Protein AF-A0A357R6I9-F1 (afdb_monomer_lite)

Foldseek 3Di:
DPPDDFDDQDDDDDPAREAEDEDDADDDDDDPDDPPDDCVVVVVVVRVVCLVVCLVPVCVVVVAARLDPDPVPVCVVPDPRSSVVNVCCNVRYDYDPDPDPVSVVLVVVLVVQLVVLVVCVVVVNDDPVRSVVSNVVSD

Secondary structure (DSSP, 8-state):
--------PPP-SSS---EEE------PPPPSS--SS-THHHHHHHHHHHHHHHHHHHHHHTT---SS---GGGGGGS-HHHHHHHHHHHHHEEEPS-SSHHHHHHHHHHHHHHHHHHHHHHTTSS-HHHHHHHHHHH-

Structure (mmCIF, N/CA/C/O backbone):
data_AF-A0A357R6I9-F1
#
_entry.id   AF-A0A357R6I9-F1
#
loop_
_atom_site.group_PDB
_atom_site.id
_atom_site.type_symbol
_atom_site.label_atom_id
_atom_site.label_alt_id
_atom_site.label_comp_id
_atom_site.label_asym_id
_atom_site.label_entity_id
_atom_site.label_seq_id
_atom_site.pdbx_PDB_ins_code
_atom_site.Cartn_x
_atom_site.Cartn_y
_atom_site.Cartn_z
_atom_site.occupancy
_atom_site.B_iso_or_equiv
_atom_site.auth_seq_id
_atom_site.auth_comp_id
_atom_site.auth_asym_id
_atom_site.auth_atom_id
_atom_site.pdbx_PDB_model_num
ATOM 1 N N . PRO A 1 1 ? -33.041 10.522 -3.520 1.00 44.44 1 PRO A N 1
ATOM 2 C CA . PRO A 1 1 ? -31.810 11.027 -2.878 1.00 44.44 1 PRO A CA 1
ATOM 3 C C . PRO A 1 1 ? -30.744 9.952 -3.030 1.00 44.44 1 PRO A C 1
ATOM 5 O O . PRO A 1 1 ? -30.837 8.919 -2.381 1.00 44.44 1 PRO A O 1
ATOM 8 N N . ASP A 1 2 ? -29.844 10.136 -3.990 1.00 46.50 2 ASP A N 1
ATOM 9 C CA . ASP A 1 2 ? -28.724 9.217 -4.152 1.00 46.50 2 ASP A CA 1
ATOM 10 C C . ASP A 1 2 ? -27.799 9.429 -2.953 1.00 46.50 2 ASP A C 1
ATOM 12 O O . ASP A 1 2 ? -27.292 10.532 -2.750 1.00 46.50 2 ASP A O 1
ATOM 16 N N . ASP A 1 3 ? -27.674 8.410 -2.105 1.00 53.31 3 ASP A N 1
ATOM 17 C CA . ASP A 1 3 ? -26.785 8.441 -0.948 1.00 53.31 3 ASP A CA 1
ATOM 18 C C . ASP A 1 3 ? -25.344 8.616 -1.449 1.00 53.31 3 ASP A C 1
ATOM 20 O O . ASP A 1 3 ? -24.741 7.710 -2.029 1.00 53.31 3 ASP A O 1
ATOM 24 N N . GLU A 1 4 ? -24.797 9.817 -1.274 1.00 71.56 4 GLU A N 1
ATOM 25 C CA . GLU A 1 4 ? -23.443 10.145 -1.703 1.00 71.56 4 GLU A CA 1
ATOM 26 C C . GLU A 1 4 ? -22.442 9.524 -0.715 1.00 71.56 4 GLU A C 1
ATOM 28 O O . GLU A 1 4 ? -22.325 9.937 0.439 1.00 71.56 4 GLU A O 1
ATOM 33 N N . VAL A 1 5 ? -21.730 8.480 -1.152 1.00 71.19 5 VAL A N 1
ATOM 34 C CA . VAL A 1 5 ? -20.682 7.837 -0.348 1.00 71.19 5 VAL A CA 1
ATOM 35 C C . VAL A 1 5 ? -19.440 8.725 -0.350 1.00 71.19 5 VAL A C 1
ATOM 37 O O . VAL A 1 5 ? -18.801 8.919 -1.384 1.00 71.19 5 VAL A O 1
ATOM 40 N N . VAL A 1 6 ? -19.071 9.233 0.826 1.00 72.88 6 VAL A N 1
ATOM 41 C CA . VAL A 1 6 ? -17.850 10.020 1.038 1.00 72.88 6 VAL A CA 1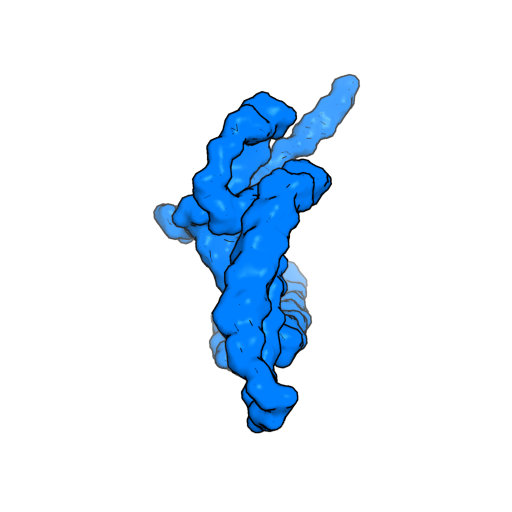
ATOM 42 C C . VAL A 1 6 ? -16.788 9.134 1.678 1.00 72.88 6 VAL A C 1
ATOM 44 O O . VAL A 1 6 ? -17.023 8.547 2.735 1.00 72.88 6 VAL A O 1
ATOM 47 N N . LEU A 1 7 ? -15.601 9.055 1.070 1.00 71.56 7 LEU A N 1
ATOM 48 C CA . LEU A 1 7 ? -14.445 8.440 1.720 1.00 71.56 7 LEU A CA 1
ATOM 49 C C . LEU A 1 7 ? -13.699 9.501 2.524 1.00 71.56 7 LEU A C 1
ATOM 51 O O . LEU A 1 7 ? -13.289 10.533 1.993 1.00 71.56 7 LEU A O 1
ATOM 55 N N . LEU A 1 8 ? -13.525 9.228 3.812 1.00 72.75 8 LEU A N 1
ATOM 56 C CA . LEU A 1 8 ? -12.732 10.042 4.721 1.00 72.75 8 LEU A CA 1
ATOM 57 C C . LEU A 1 8 ? -11.402 9.335 5.007 1.00 72.75 8 LEU A C 1
ATOM 59 O O . LEU A 1 8 ? -11.361 8.100 5.017 1.00 72.75 8 LEU A O 1
ATOM 63 N N . PRO A 1 9 ? -10.316 10.086 5.252 1.00 69.19 9 PRO A N 1
ATOM 64 C CA . PRO A 1 9 ? -9.060 9.493 5.689 1.00 69.19 9 PRO A CA 1
ATOM 65 C C . PRO A 1 9 ? -9.254 8.735 7.009 1.00 69.19 9 PRO A C 1
ATOM 67 O O . PRO A 1 9 ? -10.112 9.083 7.826 1.00 69.19 9 PRO A O 1
ATOM 70 N N . LEU A 1 10 ? -8.444 7.693 7.221 1.00 71.44 10 LEU A N 1
ATOM 71 C CA . LEU A 1 10 ? -8.491 6.906 8.452 1.00 71.44 10 LEU A CA 1
ATOM 72 C C . LEU A 1 10 ? -8.224 7.814 9.665 1.00 71.44 10 LEU A C 1
ATOM 74 O O . LEU A 1 10 ? -7.255 8.579 9.650 1.00 71.44 10 LEU A O 1
ATOM 78 N N . PRO A 1 11 ? -9.048 7.739 10.725 1.00 74.06 11 PRO A N 1
ATOM 79 C CA . PRO A 1 11 ? -8.802 8.514 11.929 1.00 74.06 11 PRO A CA 1
ATOM 80 C C . PRO A 1 11 ? -7.481 8.069 12.569 1.00 74.06 11 PRO A C 1
ATOM 82 O O . PRO A 1 11 ? -7.221 6.875 12.715 1.00 74.06 11 PRO A O 1
ATOM 85 N N . SER A 1 12 ? -6.650 9.032 12.970 1.00 69.81 12 SER A N 1
ATOM 86 C CA . SER A 1 12 ? -5.388 8.782 13.669 1.00 69.81 12 SER A CA 1
ATOM 87 C C . SER A 1 12 ? -5.460 9.251 15.118 1.00 69.81 12 SER A C 1
ATOM 89 O O . SER A 1 12 ? -6.121 10.239 15.443 1.00 69.81 12 SER A O 1
ATOM 91 N N . VAL A 1 13 ? -4.734 8.564 15.997 1.00 71.56 13 VAL A N 1
ATOM 92 C CA . VAL A 1 13 ? -4.486 9.037 17.362 1.00 71.56 13 VAL A CA 1
ATOM 93 C C . VAL A 1 13 ? -3.190 9.850 17.344 1.00 71.56 13 VAL A C 1
ATOM 95 O O . VAL A 1 13 ? -2.115 9.301 17.121 1.00 71.56 13 VAL A O 1
ATOM 98 N N . GLY A 1 14 ? -3.292 11.162 17.564 1.00 67.12 14 GLY A N 1
ATOM 99 C CA . GLY A 1 14 ? -2.150 12.085 17.550 1.00 67.12 14 GLY A CA 1
ATOM 100 C C . GLY A 1 14 ? -1.893 12.764 16.192 1.00 67.12 14 GLY A C 1
ATOM 101 O O . GLY A 1 14 ? -2.670 12.589 15.250 1.00 67.12 14 GLY A O 1
ATOM 102 N N . PRO A 1 15 ? -0.821 13.577 16.090 1.00 61.97 15 PRO A N 1
ATOM 103 C CA . PRO A 1 15 ? -0.554 14.430 14.927 1.00 61.97 15 PRO A CA 1
ATOM 104 C C . PRO A 1 15 ? -0.078 13.659 13.687 1.00 61.97 15 PRO A C 1
ATOM 106 O O . PRO A 1 15 ? -0.140 14.188 12.581 1.00 61.97 15 PRO A O 1
ATOM 109 N N . SER A 1 16 ? 0.391 12.421 13.857 1.00 62.09 16 SER A N 1
ATOM 110 C CA . SER A 1 16 ? 0.885 11.589 12.762 1.00 62.09 16 SER A CA 1
ATOM 111 C C . SER A 1 16 ? -0.262 10.811 12.122 1.00 62.09 16 SER A C 1
ATOM 113 O O . SER A 1 16 ? -0.823 9.901 12.737 1.00 62.09 16 SER A O 1
ATOM 115 N N . ARG A 1 17 ? -0.596 11.150 10.875 1.00 66.38 17 ARG A N 1
ATOM 116 C CA . ARG A 1 17 ? -1.502 10.366 10.030 1.00 66.38 17 ARG A CA 1
ATOM 117 C C . ARG A 1 17 ? -0.675 9.411 9.182 1.00 66.38 17 ARG A C 1
ATOM 119 O O . ARG A 1 17 ? 0.177 9.841 8.415 1.00 66.38 17 ARG A O 1
ATOM 126 N N . TYR A 1 18 ? -0.917 8.115 9.342 1.00 68.56 18 TYR A N 1
ATOM 127 C CA . TYR A 1 18 ? -0.335 7.093 8.481 1.00 68.56 18 TYR A CA 1
ATOM 128 C C . TYR A 1 18 ? -1.380 6.675 7.457 1.00 68.56 18 TYR A C 1
ATOM 130 O O . TYR A 1 18 ? -2.405 6.097 7.818 1.00 68.56 18 TYR A O 1
ATOM 138 N N . LEU A 1 19 ? -1.116 6.964 6.185 1.00 75.50 19 LEU A N 1
ATOM 139 C CA . LEU A 1 19 ? -1.942 6.500 5.079 1.00 75.50 19 LEU A CA 1
ATOM 140 C C . LEU A 1 19 ? -1.238 5.312 4.423 1.00 75.50 19 LEU A C 1
ATOM 142 O O . LEU A 1 19 ? -0.246 5.514 3.723 1.00 75.50 19 LEU A O 1
ATOM 146 N N . PRO A 1 20 ? -1.678 4.066 4.671 1.00 74.38 20 PRO A N 1
ATOM 147 C CA . PRO A 1 20 ? -1.080 2.922 4.003 1.00 74.38 20 PRO A CA 1
ATOM 148 C C . PRO A 1 20 ? -1.361 3.016 2.501 1.00 74.38 20 PRO A C 1
ATOM 150 O O . PRO A 1 20 ? -2.518 3.120 2.090 1.00 74.38 20 PRO A O 1
ATOM 153 N N . ILE A 1 21 ? -0.308 2.959 1.686 1.00 77.44 21 ILE A N 1
ATOM 154 C CA . ILE A 1 21 ? -0.425 2.951 0.225 1.00 77.44 21 ILE A CA 1
ATOM 155 C C . ILE A 1 21 ? 0.100 1.638 -0.354 1.00 77.44 21 ILE A C 1
ATOM 157 O O . ILE A 1 21 ? 1.099 1.073 0.100 1.00 77.44 21 ILE A O 1
ATOM 161 N N . THR A 1 22 ? -0.567 1.162 -1.403 1.00 74.88 22 THR A N 1
ATOM 162 C CA . THR A 1 22 ? -0.106 0.034 -2.217 1.00 74.88 22 THR A CA 1
ATOM 163 C C . THR A 1 22 ? 0.296 0.535 -3.593 1.00 74.88 22 THR A C 1
ATOM 165 O O . THR A 1 22 ? -0.493 1.208 -4.253 1.00 74.88 22 THR A O 1
ATOM 168 N N . GLY A 1 23 ? 1.500 0.180 -4.035 1.00 74.62 23 GLY A N 1
ATOM 169 C CA . GLY A 1 23 ? 2.010 0.525 -5.359 1.00 74.62 23 GLY A CA 1
ATOM 170 C C . GLY A 1 23 ? 2.060 -0.674 -6.305 1.00 74.62 23 GLY A C 1
ATOM 171 O O . GLY A 1 23 ? 2.222 -1.826 -5.889 1.00 74.62 23 GLY A O 1
ATOM 172 N N . VAL A 1 24 ? 1.971 -0.386 -7.600 1.00 72.62 24 VAL A N 1
ATOM 173 C CA . VAL A 1 24 ? 2.340 -1.316 -8.671 1.00 72.62 24 VAL A CA 1
ATOM 174 C C . VAL A 1 24 ? 3.655 -0.824 -9.264 1.00 72.62 24 VAL A C 1
ATOM 176 O O . VAL A 1 24 ? 3.818 0.368 -9.511 1.00 72.62 24 VAL A O 1
ATOM 179 N N . SER A 1 25 ? 4.612 -1.728 -9.460 1.00 73.81 25 SER A N 1
ATOM 180 C CA . SER A 1 25 ? 5.958 -1.380 -9.921 1.00 73.81 25 SER A CA 1
ATOM 181 C C . SER A 1 25 ? 6.399 -2.315 -11.037 1.00 73.81 25 SER A C 1
ATOM 183 O O . SER A 1 25 ? 6.142 -3.519 -10.982 1.00 73.81 25 SER A O 1
ATOM 185 N N . LEU 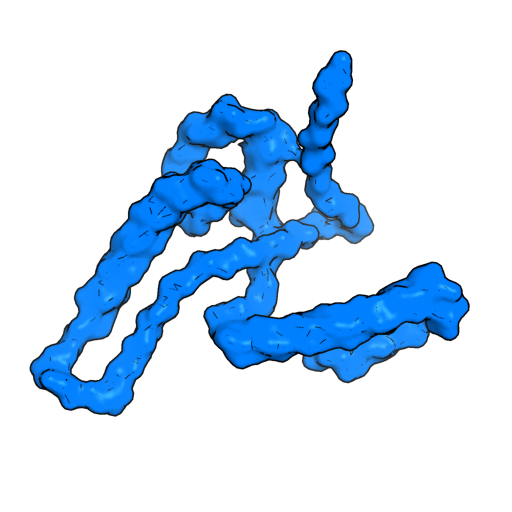A 1 26 ? 7.098 -1.765 -12.029 1.00 74.25 26 LEU A N 1
ATOM 186 C CA . LEU A 1 26 ? 7.820 -2.543 -13.031 1.00 74.25 26 LEU A CA 1
ATOM 187 C C . LEU A 1 26 ? 9.225 -2.835 -12.501 1.00 74.25 26 LEU A C 1
ATOM 189 O O . LEU A 1 26 ? 9.953 -1.919 -12.124 1.00 74.25 26 LEU A O 1
ATOM 193 N N . VAL A 1 27 ? 9.603 -4.113 -12.461 1.00 73.81 27 VAL A N 1
ATOM 194 C CA . VAL A 1 27 ? 10.913 -4.553 -11.963 1.00 73.81 27 VAL A CA 1
ATOM 195 C C . VAL A 1 27 ? 11.739 -5.089 -13.123 1.00 73.81 27 VAL A C 1
ATOM 197 O O . VAL A 1 27 ? 11.316 -5.996 -13.840 1.00 73.81 27 VAL A O 1
ATOM 200 N N . GLN A 1 28 ? 12.941 -4.543 -13.297 1.00 73.88 28 GLN A N 1
ATOM 201 C CA . GLN A 1 28 ? 13.899 -5.043 -14.274 1.00 73.88 28 GLN A CA 1
ATOM 202 C C . GLN A 1 28 ? 14.673 -6.235 -13.701 1.00 73.88 28 GLN A C 1
ATOM 204 O O . GLN A 1 28 ? 15.333 -6.132 -12.668 1.00 73.88 28 GLN A O 1
ATOM 209 N N . PHE A 1 29 ? 14.654 -7.365 -14.407 1.00 74.31 29 PHE A N 1
ATOM 210 C CA . PHE A 1 29 ? 15.452 -8.530 -14.033 1.00 74.31 29 PHE A CA 1
ATOM 211 C C . PHE A 1 29 ? 16.907 -8.380 -14.483 1.00 74.31 29 PHE A C 1
ATOM 213 O O . PHE A 1 29 ? 17.191 -8.037 -15.634 1.00 74.31 29 PHE A O 1
ATOM 220 N N . ARG A 1 30 ? 17.847 -8.707 -13.587 1.00 72.69 30 ARG A N 1
ATOM 221 C CA . ARG A 1 30 ? 19.270 -8.786 -13.931 1.00 72.69 30 ARG A CA 1
ATOM 222 C C . ARG A 1 30 ? 19.516 -9.970 -14.864 1.00 72.69 30 ARG A C 1
ATOM 224 O O . ARG A 1 30 ? 19.128 -11.100 -14.573 1.00 72.69 30 ARG A O 1
ATOM 231 N N . GLN A 1 31 ? 20.247 -9.731 -15.949 1.00 72.12 31 GLN A N 1
ATOM 232 C CA . GLN A 1 31 ? 20.793 -10.815 -16.759 1.00 72.12 31 GLN A CA 1
ATOM 233 C C . GLN A 1 31 ? 21.952 -11.484 -16.006 1.00 72.12 31 GLN A C 1
ATOM 235 O O . GLN A 1 31 ? 22.966 -10.853 -15.721 1.00 72.12 31 GLN A O 1
ATOM 240 N N . LEU A 1 32 ? 21.799 -12.767 -15.663 1.00 72.75 32 LEU A N 1
ATOM 241 C CA . LEU A 1 32 ? 22.837 -13.539 -14.964 1.00 72.75 32 LEU A CA 1
ATOM 242 C C . LEU A 1 32 ? 23.952 -14.035 -15.895 1.00 72.75 32 LEU A C 1
ATOM 244 O O . LEU A 1 32 ? 25.064 -14.285 -15.443 1.00 72.75 32 LEU A O 1
ATOM 248 N N . ARG A 1 33 ? 23.658 -14.201 -17.189 1.00 75.25 33 ARG A N 1
ATOM 249 C CA . ARG A 1 33 ? 24.620 -14.637 -18.210 1.00 75.25 33 ARG A CA 1
ATOM 250 C C . ARG A 1 33 ? 24.640 -13.618 -19.341 1.00 75.25 33 ARG A C 1
ATOM 252 O O . ARG A 1 33 ? 23.581 -13.288 -19.872 1.00 75.25 33 ARG A O 1
ATOM 259 N N . TYR A 1 34 ? 25.834 -13.151 -19.694 1.00 69.69 34 TYR A N 1
ATOM 260 C CA . TYR A 1 34 ? 26.054 -12.231 -20.806 1.00 69.69 34 TYR A CA 1
ATOM 261 C C . TYR A 1 34 ? 25.664 -12.909 -22.126 1.00 69.69 34 TYR A C 1
ATOM 263 O O . TYR A 1 34 ? 26.153 -13.999 -22.426 1.00 69.69 34 TYR A O 1
ATOM 271 N N . LYS A 1 35 ? 24.751 -12.295 -22.888 1.00 72.56 35 LYS A N 1
ATOM 272 C CA . LYS A 1 35 ? 24.237 -12.831 -24.164 1.00 72.56 35 LYS A CA 1
ATOM 273 C C . LYS A 1 35 ? 24.772 -12.102 -25.404 1.00 72.56 35 LYS A C 1
ATOM 275 O O . LYS A 1 35 ? 24.247 -12.316 -26.488 1.00 72.56 35 LYS A O 1
ATOM 280 N N . GLY A 1 36 ? 25.809 -11.279 -25.255 1.00 67.38 36 GLY A N 1
ATOM 281 C CA . GLY A 1 36 ? 26.440 -10.557 -26.366 1.00 67.38 36 GLY A CA 1
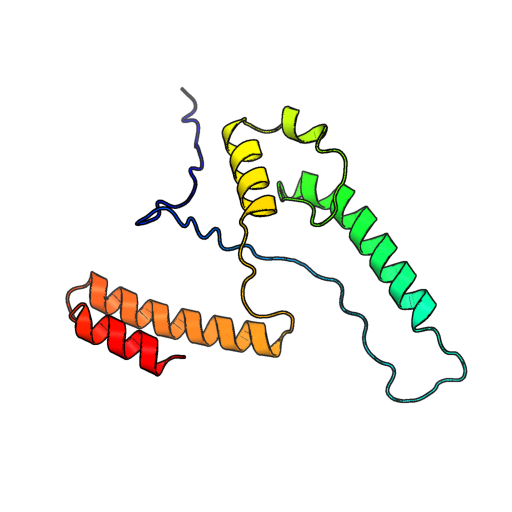ATOM 282 C C . GLY A 1 36 ? 26.115 -9.066 -26.424 1.00 67.38 36 GLY A C 1
ATOM 283 O O . GLY A 1 36 ? 26.899 -8.336 -27.006 1.00 67.38 36 GLY A O 1
ATOM 284 N N . ASP A 1 37 ? 25.055 -8.608 -25.751 1.00 66.88 37 ASP A N 1
ATOM 285 C CA . ASP A 1 37 ? 24.691 -7.190 -25.659 1.00 66.88 37 ASP A CA 1
ATOM 286 C C . ASP A 1 37 ? 24.252 -6.805 -24.239 1.00 66.88 37 ASP A C 1
ATOM 288 O O . ASP A 1 37 ? 23.515 -7.534 -23.566 1.00 66.88 37 ASP A O 1
ATOM 292 N N . GLU A 1 38 ? 24.674 -5.624 -23.783 1.00 69.06 38 GLU A N 1
ATOM 293 C CA . GLU A 1 38 ? 24.261 -5.053 -22.501 1.00 69.06 38 GLU A CA 1
ATOM 294 C C . GLU A 1 38 ? 23.001 -4.191 -22.681 1.00 69.06 38 GLU A C 1
ATOM 296 O O . GLU A 1 38 ? 23.038 -2.964 -22.758 1.00 69.06 38 GLU A O 1
ATOM 301 N N . HIS A 1 39 ? 21.834 -4.835 -22.735 1.00 76.50 39 HIS A N 1
ATOM 302 C CA . HIS A 1 39 ? 20.552 -4.129 -22.868 1.00 76.50 39 HIS A CA 1
ATOM 303 C C . HIS A 1 39 ? 20.018 -3.555 -21.550 1.00 76.50 39 HIS A C 1
ATOM 305 O O . HIS A 1 39 ? 18.884 -3.082 -21.505 1.00 76.50 39 HIS A O 1
ATOM 311 N N . ALA A 1 40 ? 20.802 -3.589 -20.467 1.00 77.88 40 ALA A N 1
ATOM 312 C CA . ALA A 1 40 ? 20.348 -3.153 -19.150 1.00 77.88 40 ALA A CA 1
ATOM 313 C C . ALA A 1 40 ? 19.857 -1.697 -19.175 1.00 77.88 40 ALA A C 1
ATOM 315 O O . ALA A 1 40 ? 18.776 -1.402 -18.669 1.00 77.88 40 ALA A O 1
ATOM 316 N N . ARG A 1 41 ? 20.594 -0.812 -19.856 1.00 80.88 41 ARG A N 1
ATOM 317 C CA . ARG A 1 41 ? 20.207 0.593 -20.026 1.00 80.88 41 ARG A CA 1
ATOM 318 C C . ARG A 1 41 ? 18.939 0.758 -20.866 1.00 80.88 41 ARG A C 1
ATOM 320 O O . ARG A 1 41 ? 18.065 1.527 -20.491 1.00 80.88 41 ARG A O 1
ATOM 327 N N . ALA A 1 42 ? 18.824 0.037 -21.981 1.00 83.75 42 ALA A N 1
ATOM 328 C CA . ALA A 1 42 ? 17.648 0.112 -22.848 1.00 83.75 42 ALA A CA 1
ATOM 329 C C . ALA A 1 42 ? 16.386 -0.397 -22.134 1.00 83.75 42 ALA A C 1
ATOM 331 O O . ALA A 1 42 ? 15.334 0.227 -22.219 1.00 83.75 42 ALA A O 1
ATOM 332 N N . ALA A 1 43 ? 16.505 -1.489 -21.378 1.00 83.75 43 ALA A N 1
ATOM 333 C CA . ALA A 1 43 ? 15.414 -2.027 -20.576 1.00 83.75 43 ALA A CA 1
ATOM 334 C C . ALA A 1 43 ? 15.018 -1.091 -19.422 1.00 83.75 43 ALA A C 1
ATOM 336 O O . ALA A 1 43 ? 13.828 -0.958 -19.158 1.00 83.75 43 ALA A O 1
ATOM 337 N N . ALA A 1 44 ? 15.975 -0.407 -18.783 1.00 83.06 44 ALA A N 1
ATOM 338 C CA . ALA A 1 44 ? 15.677 0.605 -17.768 1.00 83.06 44 ALA A CA 1
ATOM 339 C C . ALA A 1 44 ? 14.901 1.794 -18.361 1.00 83.06 44 ALA A C 1
ATOM 341 O O . ALA A 1 44 ? 13.857 2.162 -17.833 1.00 83.06 44 ALA A O 1
ATOM 342 N N . LEU A 1 45 ? 15.353 2.330 -19.502 1.00 86.12 45 LEU A N 1
ATOM 343 C CA . LEU A 1 45 ? 14.670 3.426 -20.203 1.00 86.12 45 LEU A CA 1
ATOM 344 C C . LEU A 1 45 ? 13.269 3.023 -20.682 1.00 86.12 45 LEU A C 1
ATOM 346 O O . LEU A 1 45 ? 12.327 3.802 -20.573 1.00 86.12 45 LEU A O 1
ATOM 350 N N . ALA A 1 46 ? 13.113 1.796 -21.187 1.00 86.12 46 ALA A N 1
ATOM 351 C CA . ALA A 1 46 ? 11.810 1.274 -21.583 1.00 86.12 46 ALA A CA 1
ATOM 352 C C . ALA A 1 46 ? 10.877 1.097 -20.377 1.00 86.12 46 ALA A C 1
ATOM 354 O O . ALA A 1 46 ? 9.702 1.440 -20.463 1.00 86.12 46 ALA A O 1
ATOM 355 N N . ALA A 1 47 ? 11.386 0.590 -19.250 1.00 84.69 47 ALA A N 1
ATOM 356 C CA . ALA A 1 47 ? 10.606 0.450 -18.025 1.00 84.69 47 ALA A CA 1
ATOM 357 C C . ALA A 1 47 ? 10.166 1.812 -17.473 1.00 84.69 47 ALA A C 1
ATOM 359 O O . ALA A 1 47 ? 9.013 1.950 -17.079 1.00 84.69 47 ALA A O 1
ATOM 360 N N . GLU A 1 48 ? 11.045 2.816 -17.491 1.00 85.12 48 GLU A N 1
ATOM 361 C CA . GLU A 1 48 ? 10.719 4.190 -17.100 1.00 85.12 48 GLU A CA 1
ATOM 362 C C . GLU A 1 48 ? 9.632 4.785 -18.002 1.00 85.12 48 GLU A C 1
ATOM 364 O O . GLU A 1 48 ? 8.614 5.266 -17.504 1.00 85.12 48 GLU A O 1
ATOM 369 N N . PHE A 1 49 ? 9.802 4.683 -19.324 1.00 84.94 49 PHE A N 1
ATOM 370 C CA . PHE A 1 49 ? 8.818 5.165 -20.292 1.00 84.94 49 PHE A CA 1
ATOM 371 C C . PHE A 1 49 ? 7.452 4.495 -20.097 1.00 84.94 49 PHE A C 1
ATOM 373 O O . PHE A 1 49 ? 6.437 5.179 -19.985 1.00 84.94 49 PHE A O 1
ATOM 380 N N . LEU A 1 50 ? 7.427 3.162 -19.990 1.00 82.19 50 LEU A N 1
ATOM 381 C CA . LEU A 1 50 ? 6.195 2.408 -19.768 1.00 82.19 50 LEU A CA 1
ATOM 382 C C . LEU A 1 50 ? 5.551 2.753 -18.426 1.00 82.19 50 LEU A C 1
ATOM 384 O O . LEU A 1 50 ? 4.337 2.908 -18.374 1.00 82.19 50 LEU A O 1
ATOM 388 N N . ALA A 1 51 ? 6.334 2.892 -17.354 1.00 81.75 51 ALA A N 1
ATOM 389 C CA . ALA A 1 51 ? 5.814 3.260 -16.041 1.00 81.75 51 ALA A CA 1
ATOM 390 C C . ALA A 1 51 ? 5.208 4.667 -16.038 1.00 81.75 51 ALA A C 1
ATOM 392 O O . ALA A 1 51 ? 4.236 4.903 -15.321 1.00 81.75 51 ALA A O 1
ATOM 393 N N . ARG A 1 52 ? 5.768 5.595 -16.818 1.00 80.06 52 ARG A N 1
ATOM 394 C CA . ARG A 1 52 ? 5.246 6.955 -16.951 1.00 80.06 52 ARG A CA 1
ATOM 395 C C . ARG A 1 52 ? 3.961 6.993 -17.773 1.00 80.06 52 ARG A C 1
ATOM 397 O O . ARG A 1 52 ? 2.955 7.479 -17.276 1.00 80.06 52 ARG A O 1
ATOM 404 N N . GLU A 1 53 ? 3.962 6.394 -18.963 1.00 77.75 53 GLU A N 1
ATOM 405 C CA . GLU A 1 53 ? 2.771 6.319 -19.824 1.00 77.75 53 GLU A CA 1
ATOM 406 C C . GLU A 1 53 ? 1.618 5.573 -19.141 1.00 77.75 53 GLU A C 1
ATOM 408 O O . GLU A 1 53 ? 0.478 6.033 -19.144 1.00 77.75 53 GLU A O 1
ATOM 413 N N . GLN A 1 54 ? 1.908 4.436 -18.499 1.00 74.12 54 GLN A N 1
ATOM 414 C CA . GLN A 1 54 ? 0.907 3.708 -17.720 1.00 74.12 54 GLN A CA 1
ATOM 415 C C . GLN A 1 54 ? 0.475 4.494 -16.486 1.00 74.12 54 GLN A C 1
ATOM 417 O O . GLN A 1 54 ? -0.702 4.472 -16.151 1.00 74.12 54 GLN A O 1
ATOM 422 N N . GLY A 1 55 ? 1.392 5.197 -15.818 1.00 71.94 55 GLY A N 1
ATOM 423 C CA . GLY A 1 55 ? 1.060 6.084 -14.707 1.00 71.94 55 GLY A CA 1
ATOM 424 C C . GLY A 1 55 ? 0.056 7.158 -15.121 1.00 71.94 55 GLY A C 1
ATOM 425 O O . GLY A 1 55 ? -0.950 7.326 -14.442 1.00 71.94 55 GLY A O 1
ATOM 426 N N . ALA A 1 56 ? 0.275 7.809 -16.263 1.00 72.19 56 ALA A N 1
ATOM 427 C CA . ALA A 1 56 ? -0.622 8.822 -16.811 1.00 72.19 56 ALA A CA 1
ATOM 428 C C . ALA A 1 56 ? -1.995 8.237 -17.189 1.00 72.19 56 ALA A C 1
ATOM 430 O O . ALA A 1 56 ? -3.040 8.743 -16.783 1.00 72.19 56 ALA A O 1
ATOM 431 N N . GLN A 1 57 ? -2.001 7.134 -17.945 1.00 74.62 57 GLN A N 1
ATOM 432 C CA . GLN A 1 57 ? -3.223 6.588 -18.547 1.00 74.62 57 GLN A CA 1
ATOM 433 C C . GLN A 1 57 ? -4.041 5.714 -17.580 1.00 74.62 57 GLN A C 1
ATOM 435 O O . GLN A 1 57 ? -5.270 5.791 -17.550 1.00 74.62 57 GLN A O 1
ATOM 440 N N . LEU A 1 58 ? -3.383 4.860 -16.787 1.00 73.38 58 LEU A N 1
ATOM 441 C CA . LEU A 1 58 ? -4.061 3.913 -15.895 1.00 73.38 58 LEU A CA 1
ATOM 442 C C . LEU A 1 58 ? -4.486 4.551 -14.579 1.00 73.38 58 LEU A C 1
ATOM 444 O O . LEU A 1 58 ? -5.514 4.145 -14.041 1.00 73.38 58 LEU A O 1
ATOM 448 N N . ALA A 1 59 ? -3.744 5.529 -14.044 1.00 74.56 59 ALA A N 1
ATOM 449 C CA . ALA A 1 59 ? -4.108 6.147 -12.767 1.00 74.56 59 ALA A CA 1
ATOM 450 C C . ALA A 1 59 ? -5.507 6.773 -12.831 1.00 74.56 59 ALA A C 1
ATOM 452 O O . ALA A 1 59 ? -6.293 6.606 -11.900 1.00 74.56 59 ALA A O 1
ATOM 453 N N . GLN A 1 60 ? -5.864 7.387 -13.961 1.00 72.44 60 GLN A N 1
ATOM 454 C CA . GLN A 1 60 ? -7.202 7.926 -14.190 1.00 72.44 60 GLN A CA 1
ATOM 455 C C . GLN A 1 60 ? -8.274 6.825 -14.171 1.00 72.44 60 GLN A C 1
ATOM 457 O O . GLN A 1 60 ? -9.249 6.912 -13.422 1.00 72.44 60 GLN A O 1
ATOM 462 N N . GLN A 1 61 ? -8.081 5.764 -14.961 1.00 75.19 61 GLN A N 1
ATOM 463 C CA . GLN A 1 61 ? -9.030 4.648 -15.059 1.00 75.19 61 GLN A CA 1
ATOM 464 C C . GLN A 1 61 ? -9.220 3.934 -13.717 1.00 75.19 61 GLN A C 1
ATOM 466 O O . GLN A 1 61 ? -10.331 3.540 -13.364 1.00 75.19 61 GLN A O 1
ATOM 471 N N . LEU A 1 62 ? -8.134 3.799 -12.956 1.00 74.12 62 LEU A N 1
ATOM 472 C CA . LEU A 1 62 ? -8.108 3.149 -11.650 1.00 74.12 62 LEU A CA 1
ATOM 473 C C . LEU A 1 62 ? -8.453 4.097 -10.498 1.00 74.12 62 LEU A C 1
ATOM 475 O O . LEU A 1 62 ? -8.520 3.643 -9.357 1.00 74.12 62 LEU A O 1
ATOM 479 N N . ARG A 1 63 ? -8.671 5.392 -10.776 1.00 75.75 63 ARG A N 1
ATOM 480 C CA . ARG A 1 63 ? -8.886 6.435 -9.762 1.00 75.75 63 ARG A CA 1
ATOM 481 C C . ARG A 1 63 ? -7.789 6.433 -8.684 1.00 75.75 63 ARG A C 1
ATOM 483 O O . ARG A 1 63 ? -8.070 6.606 -7.505 1.00 75.75 63 ARG A O 1
ATOM 490 N N . ALA A 1 64 ? -6.545 6.211 -9.096 1.00 76.19 64 ALA A N 1
ATOM 491 C CA . ALA A 1 64 ? -5.374 6.125 -8.234 1.00 76.19 64 ALA A CA 1
ATOM 492 C C . ALA A 1 64 ? -4.486 7.373 -8.364 1.00 76.19 64 ALA A C 1
ATOM 494 O O . ALA A 1 64 ? -4.587 8.132 -9.327 1.00 76.19 64 ALA A O 1
ATOM 495 N N . ALA A 1 65 ? -3.584 7.574 -7.403 1.00 75.44 65 ALA A N 1
ATOM 496 C CA . ALA A 1 65 ? -2.532 8.577 -7.524 1.00 75.44 65 ALA A CA 1
ATOM 497 C C . ALA A 1 65 ? -1.441 8.063 -8.476 1.00 75.44 65 ALA A C 1
ATOM 499 O O . ALA A 1 65 ? -1.000 6.917 -8.360 1.00 75.44 65 ALA A O 1
ATOM 500 N N . SER A 1 66 ? -0.991 8.910 -9.404 1.00 76.19 66 SER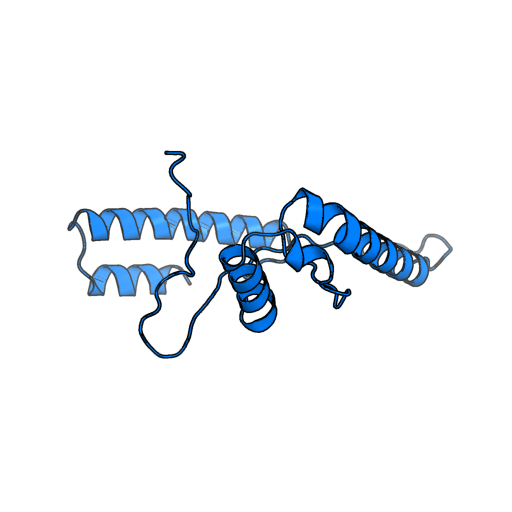 A N 1
ATOM 501 C CA . SER A 1 66 ? 0.207 8.617 -10.192 1.00 76.19 66 SER A CA 1
ATOM 502 C C . SER A 1 66 ? 1.440 8.731 -9.297 1.00 76.19 66 SER A C 1
ATOM 504 O O . SER A 1 66 ? 1.558 9.662 -8.504 1.00 76.19 66 SER A O 1
ATOM 506 N N . ALA A 1 67 ? 2.379 7.796 -9.443 1.00 74.56 67 ALA A N 1
ATOM 507 C CA . ALA A 1 67 ? 3.677 7.871 -8.774 1.00 74.56 67 ALA A CA 1
ATOM 508 C C . ALA A 1 67 ? 4.600 8.950 -9.380 1.00 74.56 67 ALA A C 1
ATOM 510 O O . ALA A 1 67 ? 5.671 9.220 -8.838 1.00 74.56 67 ALA A O 1
ATOM 511 N N . TRP A 1 68 ? 4.205 9.552 -10.507 1.00 74.31 68 TRP A N 1
ATOM 512 C CA . TRP A 1 68 ? 4.961 10.581 -11.214 1.00 74.31 68 TRP A CA 1
ATOM 513 C C . TRP A 1 68 ? 4.365 11.967 -10.975 1.00 74.31 68 TRP A C 1
ATOM 515 O O . TRP A 1 68 ? 3.152 12.128 -10.848 1.00 74.31 68 TRP A O 1
ATOM 525 N N . ASN A 1 69 ? 5.231 12.983 -10.956 1.00 67.38 69 ASN A N 1
ATOM 526 C CA . ASN A 1 69 ? 4.849 14.385 -10.780 1.00 67.38 69 ASN A CA 1
ATOM 527 C C . ASN A 1 69 ? 4.266 14.964 -12.082 1.00 67.38 69 ASN A C 1
ATOM 529 O O . ASN A 1 69 ? 4.864 15.831 -12.720 1.00 67.38 69 ASN A O 1
ATOM 533 N N . GLU A 1 70 ? 3.144 14.409 -12.529 1.00 65.88 70 GLU A N 1
ATOM 534 C CA . GLU A 1 70 ? 2.417 14.884 -13.702 1.00 65.88 70 GLU A CA 1
ATOM 535 C C . GLU A 1 70 ? 1.370 15.935 -13.312 1.00 65.88 70 GLU A C 1
ATOM 537 O O . GLU A 1 70 ? 0.910 15.954 -12.166 1.00 65.88 70 GLU A O 1
ATOM 542 N N . PRO A 1 71 ? 0.994 16.843 -14.233 1.00 60.12 71 PRO A N 1
ATOM 543 C CA . PRO A 1 71 ? 0.023 17.884 -13.935 1.00 60.12 71 PRO A CA 1
ATOM 544 C C . PRO A 1 71 ? -1.301 17.258 -13.485 1.00 60.12 71 PRO A C 1
ATOM 546 O O . PRO A 1 71 ? -1.997 16.620 -14.267 1.00 60.12 71 PRO A O 1
ATOM 549 N N . GLN A 1 72 ? -1.683 17.493 -12.230 1.00 64.75 72 GLN A N 1
ATOM 550 C CA . GLN A 1 72 ? -2.928 17.016 -11.605 1.00 64.75 72 GLN A CA 1
ATOM 551 C C . GLN A 1 72 ? -4.191 17.702 -12.167 1.00 64.75 72 GLN A C 1
ATOM 553 O O . GLN A 1 72 ? -5.208 17.811 -11.485 1.00 64.75 72 GLN A O 1
ATOM 558 N N . GLN A 1 73 ? -4.142 18.198 -13.406 1.00 60.28 73 GLN A N 1
ATOM 559 C CA . GLN A 1 73 ? -5.217 18.945 -14.063 1.00 60.28 73 GLN A CA 1
ATOM 560 C C . GLN A 1 73 ? -6.543 18.167 -14.076 1.00 60.28 73 GLN A C 1
ATOM 562 O O . GLN A 1 73 ? -7.614 18.768 -14.054 1.00 60.28 73 GLN A O 1
ATOM 567 N N . GLU A 1 74 ? -6.474 16.838 -14.030 1.00 62.03 74 GLU A N 1
ATOM 568 C CA . GLU A 1 74 ? -7.632 15.945 -14.047 1.00 62.03 74 GLU A CA 1
ATOM 569 C C . GLU A 1 74 ? -8.254 15.683 -12.666 1.00 62.03 74 GLU A C 1
ATOM 571 O O . GLU A 1 74 ? -9.369 15.169 -12.584 1.00 62.03 74 GLU A O 1
ATOM 576 N N . TRP A 1 75 ? -7.608 16.087 -11.565 1.00 68.12 75 TRP A N 1
ATOM 577 C CA . TRP A 1 75 ? -8.203 15.966 -10.225 1.00 68.12 75 TRP A CA 1
ATOM 578 C C . TRP A 1 75 ? -9.431 16.859 -10.052 1.00 68.12 75 TRP A C 1
ATOM 580 O O . TRP A 1 75 ? -10.282 16.572 -9.217 1.00 68.12 75 TRP A O 1
ATOM 590 N N . ALA A 1 76 ? -9.564 17.899 -10.880 1.00 67.69 76 ALA A N 1
ATOM 591 C CA . ALA A 1 76 ? -10.744 18.756 -10.919 1.00 67.69 76 ALA A CA 1
ATOM 592 C C . ALA A 1 76 ? -12.024 18.009 -11.346 1.00 67.69 76 ALA A C 1
ATOM 594 O O . ALA A 1 76 ? -13.120 18.465 -11.029 1.00 67.69 76 ALA A O 1
ATOM 595 N N . ALA A 1 77 ? -11.899 16.874 -12.047 1.00 74.62 77 ALA A N 1
ATOM 596 C CA . ALA A 1 77 ? -13.030 16.027 -12.428 1.00 74.62 77 ALA A CA 1
ATOM 597 C C . ALA A 1 77 ? -13.417 15.006 -11.339 1.00 74.62 77 ALA A C 1
ATOM 599 O O . ALA A 1 77 ? -14.445 14.338 -11.456 1.00 74.62 77 ALA A O 1
ATOM 600 N N . LEU A 1 78 ? -12.601 14.862 -10.289 1.00 76.88 78 LEU A N 1
ATOM 601 C CA . LEU A 1 78 ? -12.879 13.982 -9.159 1.00 76.88 78 LEU A CA 1
ATOM 602 C C . LEU A 1 78 ? -13.661 14.738 -8.075 1.00 76.88 78 LEU A C 1
ATOM 604 O O . LEU A 1 78 ? -13.503 15.953 -7.932 1.00 76.88 78 LEU A O 1
ATOM 608 N N . PRO A 1 79 ? -14.467 14.038 -7.254 1.00 80.94 79 PRO A N 1
ATOM 609 C CA . PRO A 1 79 ? -15.055 14.649 -6.072 1.00 80.94 79 PRO A CA 1
ATOM 610 C C . PRO A 1 79 ? -13.971 15.302 -5.194 1.00 80.94 79 PRO A C 1
ATOM 612 O O . PRO A 1 79 ? -12.908 14.699 -5.014 1.00 80.94 79 PRO A O 1
ATOM 615 N N . PRO A 1 80 ? -14.216 16.484 -4.594 1.00 81.00 80 PRO A N 1
ATOM 616 C CA . PRO A 1 80 ? -13.203 17.195 -3.809 1.00 81.00 80 PRO A CA 1
ATOM 617 C C . PRO A 1 80 ? -12.578 16.353 -2.689 1.00 81.00 80 PRO A C 1
ATOM 619 O O . PRO A 1 80 ? -11.370 16.418 -2.463 1.00 81.00 80 PRO A O 1
ATOM 622 N N . TRP A 1 81 ? -13.378 15.510 -2.024 1.00 79.44 81 TRP A N 1
ATOM 623 C CA . TRP A 1 81 ? -12.897 14.590 -0.988 1.00 79.44 81 TRP A CA 1
ATOM 624 C C . TRP A 1 81 ? -11.895 13.566 -1.537 1.00 79.44 81 TRP A C 1
ATOM 626 O O . TRP A 1 81 ? -10.937 13.204 -0.858 1.00 79.44 81 TRP A O 1
ATOM 636 N N . HIS A 1 82 ? -12.080 13.128 -2.783 1.00 80.00 82 HIS A N 1
ATOM 637 C CA . HIS A 1 82 ? -11.223 12.134 -3.415 1.00 80.00 82 HIS A CA 1
ATOM 638 C C . HIS A 1 82 ? -9.889 12.754 -3.825 1.00 80.00 82 HIS A C 1
ATOM 640 O O . HIS A 1 82 ? -8.838 12.182 -3.551 1.00 80.00 82 HIS A O 1
ATOM 646 N N . GLY A 1 83 ? -9.923 13.964 -4.394 1.00 81.00 83 GLY A N 1
ATOM 647 C CA . GLY A 1 83 ? -8.710 14.731 -4.683 1.00 81.00 83 GLY A CA 1
ATOM 648 C C . GLY A 1 83 ? -7.871 14.990 -3.427 1.00 81.00 83 GLY A C 1
ATOM 649 O O . GLY A 1 83 ? -6.651 14.838 -3.465 1.00 81.00 83 GLY A O 1
ATOM 650 N N . LEU A 1 84 ? -8.512 15.299 -2.291 1.00 79.25 84 LEU A N 1
ATOM 651 C CA . LEU A 1 84 ? -7.823 15.434 -1.003 1.00 79.25 84 LEU A CA 1
ATOM 652 C C . LEU A 1 84 ? -7.156 14.124 -0.565 1.00 79.25 84 LEU A C 1
ATOM 654 O O . LEU A 1 84 ? -5.986 14.144 -0.198 1.00 79.25 84 LEU A O 1
ATOM 658 N N . LEU A 1 85 ? -7.854 12.990 -0.658 1.00 79.81 85 LEU A N 1
ATOM 659 C CA . LEU A 1 85 ? -7.296 11.687 -0.288 1.00 79.81 85 LEU A CA 1
ATOM 660 C C . LEU A 1 85 ? -6.100 11.294 -1.172 1.00 79.81 85 LEU A C 1
ATOM 662 O O . LEU A 1 85 ? -5.087 10.829 -0.654 1.00 79.81 85 LEU A O 1
ATOM 666 N N . LEU A 1 86 ? -6.180 11.519 -2.488 1.00 79.81 86 LEU A N 1
ATOM 667 C CA . LEU A 1 86 ? -5.067 11.265 -3.412 1.00 79.81 86 LEU A CA 1
ATOM 668 C C . LEU A 1 86 ? -3.863 12.170 -3.131 1.00 79.81 86 LEU A C 1
ATOM 670 O O . LEU A 1 86 ? -2.713 11.729 -3.232 1.00 79.81 86 LEU A O 1
ATOM 674 N N . ARG A 1 87 ? -4.119 13.420 -2.735 1.00 79.56 87 ARG A N 1
ATOM 675 C CA . ARG A 1 87 ? -3.077 14.355 -2.316 1.00 79.56 87 ARG A CA 1
ATOM 676 C C . ARG A 1 87 ? -2.391 13.893 -1.038 1.00 79.56 87 ARG A C 1
ATOM 678 O O . ARG A 1 87 ? -1.168 13.784 -1.021 1.00 79.56 87 ARG A O 1
ATOM 685 N N . GLU A 1 88 ? -3.162 13.581 0.001 1.00 79.62 88 GLU A N 1
ATOM 686 C CA . GLU A 1 88 ? -2.607 13.101 1.269 1.00 79.62 88 GLU A CA 1
ATOM 687 C C . GLU A 1 88 ? -1.855 11.773 1.077 1.00 79.62 88 GLU A C 1
ATOM 689 O O . GLU A 1 88 ? -0.781 11.596 1.646 1.00 79.62 88 GLU A O 1
ATOM 694 N N . ALA A 1 89 ? -2.348 10.866 0.226 1.00 78.62 89 ALA A N 1
ATOM 695 C CA . ALA A 1 89 ? -1.648 9.625 -0.110 1.00 78.62 89 ALA A CA 1
ATOM 696 C C . ALA A 1 89 ? -0.314 9.874 -0.836 1.00 78.62 89 ALA A C 1
ATOM 698 O O . ALA A 1 89 ? 0.660 9.174 -0.573 1.00 78.62 89 ALA A O 1
ATOM 699 N N . THR A 1 90 ? -0.247 10.876 -1.719 1.00 76.75 90 THR A N 1
ATOM 700 C CA . THR A 1 90 ? 1.001 11.269 -2.398 1.00 76.75 90 THR A CA 1
ATOM 701 C C . THR A 1 90 ? 2.007 11.897 -1.426 1.00 76.75 90 THR A C 1
ATOM 703 O O . THR A 1 90 ? 3.199 11.611 -1.504 1.00 76.75 90 THR A O 1
ATOM 706 N N . GLU A 1 91 ? 1.543 12.753 -0.510 1.00 78.38 91 GLU A N 1
ATOM 707 C CA . GLU A 1 91 ? 2.408 13.523 0.398 1.00 78.38 91 GLU A CA 1
ATOM 708 C C . GLU A 1 91 ? 2.829 12.738 1.656 1.00 78.38 91 GLU A C 1
ATOM 710 O O . GLU A 1 91 ? 3.941 12.916 2.152 1.00 78.38 91 GLU A O 1
ATOM 715 N N . GLN A 1 92 ? 1.945 11.890 2.193 1.00 78.25 92 GLN A N 1
ATOM 716 C CA . GLN A 1 92 ? 2.084 11.237 3.507 1.00 78.25 92 GLN A CA 1
ATOM 717 C C . GLN A 1 92 ? 1.926 9.710 3.442 1.00 78.25 92 GLN A C 1
ATOM 719 O O . GLN A 1 92 ? 1.898 9.036 4.477 1.00 78.25 92 GLN A O 1
ATOM 724 N N . GLY A 1 93 ? 1.795 9.149 2.239 1.00 76.38 93 GLY A N 1
ATOM 725 C CA . GLY A 1 93 ? 1.625 7.719 2.046 1.00 76.38 93 GLY A CA 1
ATOM 726 C C . GLY A 1 93 ? 2.823 6.921 2.547 1.00 76.38 93 GLY A C 1
ATOM 727 O O . GLY A 1 93 ? 3.970 7.201 2.200 1.00 76.38 93 GLY A O 1
ATOM 728 N N . VAL A 1 94 ? 2.554 5.881 3.333 1.00 78.00 94 VAL A N 1
ATOM 729 C CA . VAL A 1 94 ? 3.570 4.916 3.758 1.00 78.00 94 VAL A CA 1
ATOM 730 C C . VAL A 1 94 ? 3.421 3.646 2.927 1.00 78.00 94 VAL A C 1
ATOM 732 O O . VAL A 1 94 ? 2.366 3.004 2.990 1.00 78.00 94 VAL A O 1
ATOM 735 N N . PRO A 1 95 ? 4.443 3.262 2.139 1.00 71.31 95 PRO A N 1
ATOM 736 C CA . PRO A 1 95 ? 4.366 2.063 1.324 1.00 71.31 95 PRO A CA 1
ATOM 737 C C . PRO A 1 95 ? 4.284 0.812 2.198 1.00 71.31 95 PRO A C 1
ATOM 739 O O . PRO A 1 95 ? 5.010 0.669 3.186 1.00 71.31 95 PRO A O 1
ATOM 742 N N . CYS A 1 96 ? 3.433 -0.133 1.796 1.00 69.50 96 CYS A N 1
ATOM 743 C CA . CYS A 1 96 ? 3.504 -1.497 2.311 1.00 69.50 96 CYS A CA 1
ATOM 744 C C . CYS A 1 96 ? 4.910 -2.073 2.054 1.00 69.50 96 CYS A C 1
ATOM 746 O O . CYS A 1 96 ? 5.491 -1.872 0.986 1.00 69.50 96 CYS A O 1
ATOM 748 N N . ARG A 1 97 ? 5.479 -2.763 3.050 1.00 63.78 97 ARG A N 1
ATOM 749 C CA . ARG A 1 97 ? 6.919 -3.077 3.154 1.00 63.78 97 ARG A CA 1
ATOM 750 C C . ARG A 1 97 ? 7.489 -3.983 2.044 1.00 63.78 97 ARG A C 1
ATOM 752 O O . ARG A 1 97 ? 8.700 -4.191 2.033 1.00 63.78 97 ARG A O 1
ATOM 759 N N . ALA A 1 98 ? 6.688 -4.531 1.129 1.00 62.56 98 ALA A N 1
ATOM 760 C CA . ALA A 1 98 ? 7.144 -5.568 0.205 1.00 62.56 98 ALA A CA 1
ATOM 761 C C . ALA A 1 98 ? 7.135 -5.175 -1.282 1.00 62.56 98 ALA A C 1
ATOM 763 O O . ALA A 1 98 ? 6.089 -4.990 -1.905 1.00 62.56 98 ALA A O 1
ATOM 764 N N . VAL A 1 99 ? 8.333 -5.158 -1.873 1.00 59.06 99 VAL A N 1
ATOM 765 C CA . VAL A 1 99 ? 8.571 -4.840 -3.293 1.00 59.06 99 VAL A CA 1
ATOM 766 C C . VAL A 1 99 ? 8.602 -6.084 -4.196 1.00 59.06 99 VAL A C 1
ATOM 768 O O . VAL A 1 99 ? 8.427 -5.957 -5.406 1.00 59.06 99 VAL A O 1
ATOM 771 N N . ASP A 1 100 ? 8.768 -7.290 -3.637 1.00 67.88 100 ASP A N 1
ATOM 772 C CA . ASP A 1 100 ? 8.868 -8.555 -4.379 1.00 67.88 100 ASP A CA 1
ATOM 773 C C . ASP A 1 100 ? 7.805 -9.598 -3.968 1.00 67.88 100 ASP A C 1
ATOM 775 O O . ASP A 1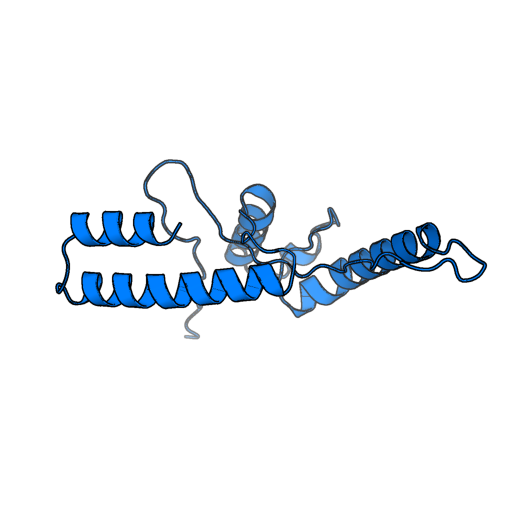 100 ? 7.057 -9.433 -3.003 1.00 67.88 100 ASP A O 1
ATOM 779 N N . MET A 1 101 ? 7.704 -10.692 -4.733 1.00 70.75 101 MET A N 1
ATOM 780 C CA . MET A 1 101 ? 6.702 -11.743 -4.492 1.00 70.75 101 MET A CA 1
ATOM 781 C C . MET A 1 101 ? 6.889 -12.453 -3.145 1.00 70.75 101 MET A C 1
ATOM 783 O O . MET A 1 101 ? 5.903 -12.809 -2.499 1.00 70.75 101 MET A O 1
ATOM 787 N N . ALA A 1 102 ? 8.137 -12.657 -2.715 1.00 77.06 102 ALA A N 1
ATOM 788 C CA . ALA A 1 102 ? 8.444 -13.301 -1.441 1.00 77.06 102 ALA A CA 1
ATOM 789 C C . ALA A 1 102 ? 8.032 -12.413 -0.257 1.00 77.06 102 ALA A C 1
ATOM 791 O O . ALA A 1 102 ? 7.361 -12.883 0.663 1.00 77.06 102 ALA A O 1
ATOM 792 N N . GLY A 1 103 ? 8.352 -11.120 -0.318 1.00 76.81 103 GLY A N 1
ATOM 793 C CA . GLY A 1 103 ? 7.922 -10.127 0.655 1.00 76.81 103 GLY A CA 1
ATOM 794 C C . GLY A 1 103 ? 6.402 -10.004 0.714 1.00 76.81 103 GLY A C 1
ATOM 795 O O . GLY A 1 103 ? 5.849 -9.997 1.810 1.00 76.81 103 GLY A O 1
ATOM 796 N N . ARG A 1 104 ? 5.710 -9.981 -0.438 1.00 75.88 104 ARG A N 1
ATOM 797 C CA . ARG A 1 104 ? 4.236 -9.905 -0.478 1.00 75.88 104 ARG A CA 1
ATOM 798 C C . ARG A 1 104 ? 3.597 -11.105 0.205 1.00 75.88 104 ARG A C 1
ATOM 800 O O . ARG A 1 104 ? 2.649 -10.943 0.967 1.00 75.88 104 ARG A O 1
ATOM 807 N N . ARG A 1 105 ? 4.134 -12.304 -0.038 1.00 82.50 105 ARG A N 1
ATOM 808 C CA . ARG A 1 105 ? 3.662 -13.526 0.616 1.00 82.50 105 ARG A CA 1
ATOM 809 C C . ARG A 1 105 ? 3.856 -13.457 2.130 1.00 82.50 105 ARG A C 1
ATOM 811 O O . ARG A 1 105 ? 2.907 -13.716 2.861 1.00 82.50 105 ARG A O 1
ATOM 818 N N . ARG A 1 106 ? 5.042 -13.050 2.591 1.00 82.50 106 ARG A N 1
ATOM 819 C CA . ARG A 1 106 ? 5.335 -12.895 4.024 1.00 82.50 106 ARG A CA 1
ATOM 820 C C . ARG A 1 106 ? 4.442 -11.843 4.683 1.00 82.50 106 ARG A C 1
ATOM 822 O O . ARG A 1 106 ? 3.945 -12.065 5.780 1.00 82.50 106 ARG A O 1
ATOM 829 N N . GLU A 1 107 ? 4.201 -10.720 4.012 1.00 82.38 107 GLU A N 1
ATOM 830 C CA . GLU A 1 107 ? 3.277 -9.689 4.489 1.00 82.38 107 GLU A CA 1
ATOM 831 C C . GLU A 1 107 ? 1.841 -10.221 4.576 1.00 82.38 107 GLU A C 1
ATOM 833 O O . GLU A 1 107 ? 1.128 -9.927 5.533 1.00 82.38 107 GLU A O 1
ATOM 838 N N . GLN A 1 108 ? 1.413 -11.037 3.615 1.00 85.19 108 GLN A N 1
ATOM 839 C CA . GLN A 1 108 ? 0.087 -11.642 3.640 1.00 85.19 108 GLN A CA 1
ATOM 840 C C . GLN A 1 108 ? -0.066 -12.687 4.753 1.00 85.19 108 GLN A C 1
ATOM 842 O O . GLN A 1 108 ? -1.113 -12.730 5.398 1.00 85.19 108 GLN A O 1
ATOM 847 N N . GLU A 1 109 ? 0.972 -13.480 5.021 1.00 89.06 109 GLU A N 1
ATOM 848 C CA . GLU A 1 109 ? 1.022 -14.411 6.156 1.00 89.06 109 GLU A CA 1
ATOM 849 C C . GLU A 1 109 ? 0.941 -13.652 7.493 1.00 89.06 109 GLU A C 1
ATOM 851 O O . GLU A 1 109 ? 0.087 -13.965 8.325 1.00 89.06 109 GLU A O 1
ATOM 856 N N . LEU A 1 110 ? 1.730 -12.581 7.644 1.00 88.25 110 LEU A N 1
ATOM 857 C CA . LEU A 1 110 ? 1.684 -11.665 8.790 1.00 88.25 110 LEU A CA 1
ATOM 858 C C . LEU A 1 110 ? 0.297 -11.055 8.999 1.00 88.25 110 LEU A C 1
ATOM 860 O O . LEU A 1 110 ? -0.231 -11.075 10.109 1.00 88.25 110 LEU A O 1
ATOM 864 N N . ARG A 1 111 ? -0.321 -10.533 7.931 1.00 88.19 111 ARG A N 1
ATOM 865 C CA . ARG A 1 111 ? -1.682 -9.975 7.983 1.00 88.19 111 ARG A CA 1
ATOM 866 C C . ARG A 1 111 ? -2.698 -11.027 8.416 1.00 88.19 111 ARG A C 1
ATOM 868 O O . ARG A 1 111 ? -3.586 -10.708 9.198 1.00 88.19 111 ARG A O 1
ATOM 875 N N . GLY A 1 112 ? -2.561 -12.263 7.936 1.00 92.12 112 GLY A N 1
ATOM 876 C CA . GLY A 1 112 ? -3.422 -13.375 8.337 1.00 92.12 112 GLY A CA 1
ATOM 877 C C . GLY A 1 112 ? -3.319 -13.675 9.833 1.00 92.12 112 GLY A C 1
ATOM 878 O O . GLY A 1 112 ? -4.339 -13.776 10.509 1.00 92.12 112 GLY A O 1
ATOM 879 N N . GLN A 1 113 ? -2.099 -13.749 10.365 1.00 93.38 113 GLN A N 1
ATOM 880 C CA . GLN A 1 113 ? -1.862 -13.999 11.790 1.00 93.38 113 GLN A CA 1
ATOM 881 C C . GLN A 1 113 ? -2.334 -12.829 12.667 1.00 93.38 113 GLN A C 1
ATOM 883 O O . GLN A 1 113 ? -3.046 -13.040 13.649 1.00 93.38 113 GLN A O 1
ATOM 888 N N . ALA A 1 114 ? -2.025 -11.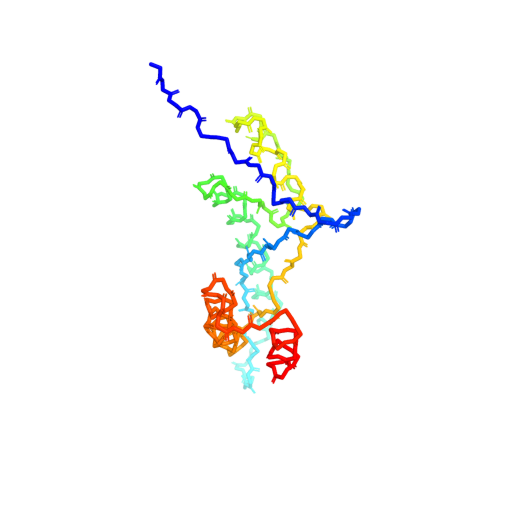591 12.273 1.00 93.25 114 ALA A N 1
ATOM 889 C CA . ALA A 1 114 ? -2.480 -10.395 12.977 1.00 93.25 114 ALA A CA 1
ATOM 890 C C . ALA A 1 114 ? -4.013 -10.268 12.977 1.00 93.25 114 ALA A C 1
ATOM 892 O O . ALA A 1 114 ? -4.595 -9.865 13.982 1.00 93.25 114 ALA A O 1
ATOM 893 N N . ALA A 1 115 ? -4.685 -10.645 11.883 1.00 94.31 115 ALA A N 1
ATOM 894 C CA . ALA A 1 115 ? -6.143 -10.626 11.806 1.00 94.31 115 ALA A CA 1
ATOM 895 C C . ALA A 1 115 ? -6.794 -11.583 12.817 1.00 94.31 115 ALA A C 1
ATOM 897 O O . ALA A 1 115 ? -7.812 -11.229 13.408 1.00 94.31 115 ALA A O 1
ATOM 898 N N . LEU A 1 116 ? -6.200 -12.759 13.050 1.00 95.69 116 LEU A N 1
ATOM 899 C CA . LEU A 1 116 ? -6.682 -13.703 14.064 1.00 95.69 116 LEU A CA 1
ATOM 900 C C . LEU A 1 116 ? -6.541 -13.125 15.479 1.00 95.69 116 LEU A C 1
ATOM 902 O O . LEU A 1 116 ? -7.514 -13.124 16.229 1.00 95.69 116 LEU A O 1
ATOM 906 N N . LEU A 1 117 ? -5.378 -12.550 15.807 1.00 95.62 117 LEU A N 1
ATOM 907 C CA . LEU A 1 117 ? -5.151 -11.890 17.101 1.00 95.62 117 LEU A CA 1
ATOM 908 C C . LEU A 1 117 ? -6.115 -10.720 17.331 1.00 95.62 117 LEU A C 1
ATOM 910 O O . LEU A 1 117 ? -6.701 -10.588 18.404 1.00 95.62 117 LEU A O 1
ATOM 914 N N . LEU A 1 118 ? -6.314 -9.880 16.314 1.00 96.12 118 LEU A N 1
ATOM 915 C CA . LEU A 1 118 ? -7.263 -8.771 16.387 1.00 96.12 118 LEU A CA 1
ATOM 916 C C . LEU A 1 118 ? -8.699 -9.272 16.565 1.00 96.12 118 LEU A C 1
ATOM 918 O O . LEU A 1 118 ? -9.447 -8.692 17.346 1.00 96.12 118 LEU A O 1
ATOM 922 N N . ALA A 1 119 ? -9.088 -10.351 15.882 1.00 96.56 119 ALA A N 1
ATOM 923 C CA . ALA A 1 119 ? -10.410 -10.948 16.050 1.00 96.56 119 ALA A CA 1
ATOM 924 C C . ALA A 1 119 ? -10.625 -11.463 17.482 1.00 96.56 119 ALA A C 1
ATOM 926 O O . ALA A 1 119 ? -11.695 -11.247 18.051 1.00 96.56 119 ALA A O 1
ATOM 927 N N . ASP A 1 120 ? -9.612 -12.087 18.086 1.00 97.19 120 ASP A N 1
ATOM 928 C CA . ASP A 1 120 ? -9.659 -12.519 19.485 1.00 97.19 120 ASP A CA 1
ATOM 929 C C . ASP A 1 120 ? -9.782 -11.341 20.452 1.00 97.19 120 ASP A C 1
ATOM 931 O O . ASP A 1 120 ? -10.584 -11.396 21.389 1.00 97.19 120 ASP A O 1
ATOM 935 N N . PHE A 1 121 ? -9.045 -10.258 20.203 1.00 97.12 121 PHE A N 1
ATOM 936 C CA . PHE A 1 121 ? -9.129 -9.041 21.007 1.00 97.12 121 PHE A CA 1
ATOM 937 C C . PHE A 1 121 ? -10.520 -8.404 20.924 1.00 97.12 121 PHE A C 1
ATOM 939 O O . PHE A 1 121 ? -11.137 -8.130 21.953 1.00 97.12 121 PHE A O 1
ATOM 946 N N . TRP A 1 122 ? -11.061 -8.230 19.714 1.00 96.75 122 TRP A N 1
ATOM 947 C CA . TRP A 1 122 ? -12.395 -7.652 19.525 1.00 96.75 122 TRP A CA 1
ATOM 948 C C . TRP A 1 122 ? -13.517 -8.535 20.073 1.00 96.75 122 TRP A C 1
ATOM 950 O O . TRP A 1 122 ? -14.545 -8.018 20.504 1.00 96.75 122 TRP A O 1
ATOM 960 N N . ALA A 1 123 ? -13.314 -9.853 20.108 1.00 97.19 123 ALA A N 1
ATOM 961 C CA . ALA A 1 123 ? -14.217 -10.789 20.772 1.00 97.19 123 ALA A CA 1
ATOM 962 C C . ALA A 1 123 ? -14.078 -10.787 22.309 1.00 97.19 123 ALA A C 1
ATOM 964 O O . ALA A 1 123 ? -14.816 -11.507 22.982 1.00 97.19 123 ALA A O 1
ATOM 965 N N . GLY A 1 124 ? -13.135 -10.022 22.872 1.00 96.94 124 GLY A N 1
ATOM 966 C CA . GLY A 1 124 ? -12.862 -9.964 24.309 1.00 96.94 124 GLY A CA 1
ATOM 967 C C . GLY A 1 124 ? -12.183 -11.218 24.867 1.00 96.94 124 GLY A C 1
ATOM 968 O O . GLY A 1 124 ? -12.223 -11.440 26.075 1.00 96.94 124 GLY A O 1
ATOM 969 N N . ARG A 1 125 ? -11.587 -12.057 24.007 1.00 97.75 125 ARG A N 1
ATOM 970 C CA . ARG A 1 125 ? -10.898 -13.297 24.411 1.00 97.75 125 ARG A CA 1
ATOM 971 C C . ARG A 1 125 ? -9.487 -13.053 24.935 1.00 97.75 125 ARG A C 1
ATOM 973 O O . ARG A 1 125 ? -8.998 -13.862 25.716 1.00 97.75 125 ARG A O 1
ATOM 980 N N . ILE A 1 126 ? -8.855 -11.966 24.501 1.00 97.44 126 ILE A N 1
ATOM 981 C CA . ILE A 1 126 ? -7.528 -11.538 24.950 1.00 97.44 126 ILE A CA 1
ATOM 982 C C . ILE A 1 126 ? -7.555 -10.063 25.357 1.00 97.44 126 ILE A C 1
ATOM 984 O O . ILE A 1 126 ? -8.356 -9.269 24.858 1.00 97.44 126 ILE A O 1
ATOM 988 N N . THR A 1 127 ? -6.667 -9.694 26.268 1.00 97.06 127 THR A N 1
ATOM 989 C CA . THR A 1 127 ? -6.463 -8.330 26.763 1.00 97.06 127 THR A CA 1
ATOM 990 C C . THR A 1 127 ? -5.639 -7.483 25.791 1.00 97.06 127 THR A C 1
ATOM 992 O O . THR A 1 127 ? -4.978 -7.987 24.883 1.00 97.06 127 THR A O 1
ATOM 995 N N . ALA A 1 128 ? -5.618 -6.165 26.010 1.00 95.38 128 ALA A N 1
ATOM 996 C CA . ALA A 1 128 ? -4.774 -5.257 25.234 1.00 95.38 128 ALA A CA 1
ATOM 997 C C . ALA A 1 128 ? -3.270 -5.554 25.406 1.00 95.38 128 ALA A C 1
ATOM 999 O O . ALA A 1 128 ? -2.513 -5.409 24.448 1.00 95.38 128 ALA A O 1
ATOM 1000 N N . GLN A 1 129 ? -2.831 -5.995 26.596 1.00 96.06 129 GLN A N 1
ATOM 1001 C CA . GLN A 1 129 ? -1.434 -6.394 26.813 1.00 96.06 129 GLN A CA 1
ATOM 1002 C C . GLN A 1 129 ? -1.081 -7.676 26.050 1.00 96.06 129 GLN A C 1
ATOM 1004 O O . GLN A 1 129 ? -0.006 -7.758 25.460 1.00 96.06 129 GLN A O 1
ATOM 1009 N N . GLU A 1 130 ? -1.982 -8.660 26.033 1.00 95.06 130 GLU A N 1
ATOM 1010 C CA . GLU A 1 130 ? -1.791 -9.901 25.271 1.00 95.06 130 GLU A CA 1
ATOM 1011 C C . GLU A 1 130 ? -1.778 -9.642 23.763 1.00 95.06 130 GLU A C 1
ATOM 1013 O O . GLU A 1 130 ? -0.932 -10.199 23.066 1.00 95.06 130 GLU A O 1
ATOM 1018 N N . LEU A 1 131 ? -2.638 -8.744 23.267 1.00 95.75 131 LEU A N 1
ATOM 1019 C CA . LEU A 1 131 ? -2.593 -8.300 21.873 1.00 95.75 131 LEU A CA 1
ATOM 1020 C C . LEU A 1 131 ? -1.248 -7.643 21.536 1.00 95.75 131 LEU A C 1
ATOM 1022 O O . LEU A 1 131 ? -0.647 -7.987 20.522 1.00 95.75 131 LEU A O 1
ATOM 1026 N N . ALA A 1 132 ? -0.775 -6.708 22.369 1.00 93.00 132 ALA A N 1
ATOM 1027 C CA . ALA A 1 132 ? 0.487 -6.008 22.131 1.00 93.00 132 ALA A CA 1
ATOM 1028 C C . ALA A 1 132 ? 1.666 -6.988 22.050 1.00 93.00 132 ALA A C 1
ATOM 1030 O O . ALA A 1 132 ? 2.428 -6.950 21.086 1.00 93.00 132 ALA A O 1
ATOM 1031 N N . ARG A 1 133 ? 1.748 -7.925 23.001 1.00 94.69 133 ARG A N 1
ATOM 1032 C CA . ARG A 1 133 ? 2.768 -8.978 23.003 1.00 94.69 133 ARG A CA 1
ATOM 1033 C C . ARG A 1 133 ? 2.657 -9.895 21.784 1.00 94.69 133 ARG A C 1
ATOM 1035 O O . ARG A 1 133 ? 3.660 -10.184 21.147 1.00 94.69 133 ARG A O 1
ATOM 1042 N N . GLY A 1 134 ? 1.440 -10.303 21.423 1.00 92.56 134 GLY A N 1
ATOM 1043 C CA . GLY A 1 134 ? 1.210 -11.128 20.239 1.00 92.56 134 GLY A CA 1
ATOM 1044 C C . GLY A 1 134 ? 1.631 -10.433 18.941 1.00 92.56 134 GLY A C 1
ATOM 1045 O O . GLY A 1 134 ? 2.166 -11.083 18.055 1.00 92.56 134 GLY A O 1
ATOM 1046 N N . ILE A 1 135 ? 1.436 -9.115 18.827 1.00 92.19 135 ILE A N 1
ATOM 1047 C CA . ILE A 1 135 ? 1.920 -8.332 17.679 1.00 92.19 135 ILE A CA 1
ATOM 1048 C C . ILE A 1 135 ? 3.454 -8.232 17.676 1.00 92.19 135 ILE A C 1
ATOM 1050 O O . ILE A 1 135 ? 4.042 -8.287 16.599 1.00 92.19 135 ILE A O 1
ATOM 1054 N N . GLU A 1 136 ? 4.101 -8.087 18.837 1.00 91.50 136 GLU A N 1
ATOM 1055 C CA . GLU A 1 136 ? 5.570 -8.085 18.950 1.00 91.50 136 GLU A CA 1
ATOM 1056 C C . GLU A 1 136 ? 6.178 -9.426 18.523 1.00 91.50 136 GLU A C 1
ATOM 1058 O O . GLU A 1 136 ? 7.133 -9.433 17.751 1.00 91.50 136 GLU A O 1
ATOM 1063 N N . ASP A 1 137 ? 5.583 -10.548 18.936 1.00 91.62 137 ASP A N 1
ATOM 1064 C CA . ASP A 1 137 ? 6.050 -11.900 18.593 1.00 91.62 137 ASP A CA 1
ATOM 1065 C C . ASP A 1 137 ? 5.951 -12.213 17.082 1.00 91.62 137 ASP A C 1
ATOM 1067 O O . ASP A 1 137 ? 6.578 -13.156 16.594 1.00 91.62 137 ASP A O 1
ATOM 1071 N N . LEU A 1 138 ? 5.161 -11.436 16.331 1.00 86.62 138 LEU A N 1
ATOM 1072 C CA . LEU A 1 138 ? 5.013 -11.572 14.882 1.00 86.62 138 LEU A CA 1
ATOM 1073 C C . LEU A 1 138 ? 6.103 -10.838 14.078 1.00 86.62 138 LEU A C 1
ATOM 1075 O O . LEU A 1 138 ? 6.298 -11.178 12.910 1.00 86.62 138 LEU A O 1
ATOM 1079 N N . GLN A 1 139 ? 6.777 -9.829 14.643 1.00 74.94 139 GLN A N 1
ATOM 1080 C CA . GLN A 1 139 ? 7.729 -8.966 13.914 1.00 74.94 139 GLN A CA 1
ATOM 1081 C C . GLN A 1 139 ? 9.084 -9.636 13.653 1.00 74.94 139 GLN A C 1
ATOM 1083 O O . GLN A 1 139 ? 9.586 -9.474 12.511 1.00 74.94 139 GLN A O 1
#

Radius of gyration: 20.5 Å; chains: 1; bounding box: 58×34×53 Å

pLDDT: mean 78.09, std 10.8, range [44.44, 97.75]

Sequence (139 aa):
PDDEVVLLPLPSVGPSRYLPITGVSLVQFRQLRYKGDEHARAAALAAEFLAREQGAQLAQQLRAASAWNEPQQEWAALPPWHGLLLREATEQGVPCRAVDMAGRRREQELRGQAALLLADFWAGRITAQELARGIEDLQ